Protein AF-A0A7C6XZN8-F1 (afdb_monomer_lite)

Foldseek 3Di:
DDWDFDADPNRTDTDDDDDPDDDDPDDDDDDDDDDDDDDDDDDDDDDDDDDDDDDDDDDDDDDDDDDDPPDDDDDDPDDFAWPFADDDPPDDDDPPDDGTWTDDPNDIDD

Sequence (110 aa):
MKHLKVTVNGVAYHVTVEETSAAAFAAAPVAAPAPVAAPVATPAPAPAATPAAEPAAAPAAAPAAAIPDNATVVNAPMPGTVLRIVAAAGETVKKGEVLLILEAMKMENE

Secondary structure (DSSP, 8-state):
-EEEEEEETTEEEEEEE--------PPPP-PPPPPPP--PPPPPPPPPPPPPPPPPPPPPPPPPPPPPTT------SS--EEEEE-SPTT----TT---EEEEETTEEE-

Radius of gyration: 30.3 Å; chains: 1; bounding box: 77×60×40 Å

Structure (mmCIF, N/CA/C/O backbone):
data_AF-A0A7C6XZN8-F1
#
_entry.id   AF-A0A7C6XZN8-F1
#
loop_
_atom_site.group_PDB
_atom_site.id
_atom_site.type_symbol
_atom_site.label_atom_id
_atom_site.label_alt_id
_atom_site.label_comp_id
_atom_site.label_asym_id
_atom_site.label_entity_id
_atom_site.label_seq_id
_atom_site.pdbx_PDB_ins_code
_atom_site.Cartn_x
_atom_site.Cartn_y
_atom_site.Cartn_z
_atom_site.occupancy
_atom_site.B_iso_or_equiv
_atom_site.auth_seq_id
_atom_site.auth_comp_id
_atom_site.auth_asym_id
_atom_site.auth_atom_id
_atom_site.pdbx_PDB_model_num
ATOM 1 N N . MET A 1 1 ? 39.029 5.790 7.191 1.00 64.50 1 MET A N 1
ATOM 2 C CA . MET A 1 1 ? 38.205 5.423 6.021 1.00 64.50 1 MET A CA 1
ATOM 3 C C . MET A 1 1 ? 38.579 6.337 4.866 1.00 64.50 1 MET A C 1
ATOM 5 O O . MET A 1 1 ? 38.542 7.550 5.041 1.00 64.50 1 MET A O 1
ATOM 9 N N . LYS A 1 2 ? 39.010 5.787 3.730 1.00 67.44 2 LYS A N 1
ATOM 10 C CA . LYS A 1 2 ? 39.296 6.557 2.507 1.00 67.44 2 LYS A CA 1
ATOM 11 C C . LYS A 1 2 ? 38.290 6.129 1.438 1.00 67.44 2 LYS A C 1
ATOM 13 O O . LYS A 1 2 ? 38.107 4.934 1.231 1.00 67.44 2 LYS A O 1
ATOM 18 N N . HIS A 1 3 ? 37.636 7.081 0.778 1.00 58.56 3 HIS A N 1
ATOM 19 C CA . HIS A 1 3 ? 36.746 6.796 -0.350 1.00 58.56 3 HIS A CA 1
ATOM 20 C C . HIS A 1 3 ? 37.550 6.883 -1.646 1.00 58.56 3 HIS A C 1
ATOM 22 O O . HIS A 1 3 ? 38.119 7.932 -1.946 1.00 58.56 3 HIS A O 1
ATOM 28 N N . LEU A 1 4 ? 37.613 5.791 -2.406 1.00 71.62 4 LEU A N 1
ATOM 29 C CA . LEU A 1 4 ? 38.330 5.736 -3.678 1.00 71.62 4 LEU A CA 1
ATOM 30 C C . LEU A 1 4 ? 37.384 5.343 -4.807 1.00 71.62 4 LEU A C 1
ATOM 32 O O . LEU A 1 4 ? 36.496 4.509 -4.636 1.00 71.62 4 LEU A O 1
ATOM 36 N N . LYS A 1 5 ? 37.606 5.937 -5.979 1.00 60.66 5 LYS A N 1
ATOM 37 C CA . LYS A 1 5 ? 36.928 5.559 -7.217 1.00 60.66 5 LYS A CA 1
ATOM 38 C C . LYS A 1 5 ? 37.798 4.540 -7.952 1.00 60.66 5 LYS A C 1
ATOM 40 O O . LYS A 1 5 ? 38.843 4.899 -8.486 1.00 60.66 5 LYS A O 1
ATOM 45 N N . VAL A 1 6 ? 37.389 3.276 -7.946 1.00 79.25 6 VAL A N 1
ATOM 46 C CA . VAL A 1 6 ? 38.123 2.150 -8.542 1.00 79.25 6 VAL A CA 1
ATOM 47 C C . VAL A 1 6 ? 37.371 1.656 -9.770 1.00 79.25 6 VAL A C 1
ATOM 49 O O . VAL A 1 6 ? 36.161 1.471 -9.718 1.00 79.25 6 VAL A O 1
ATOM 52 N N . THR A 1 7 ? 38.073 1.439 -10.881 1.00 48.72 7 THR A N 1
ATOM 53 C CA . THR A 1 7 ? 37.463 0.942 -12.123 1.00 48.72 7 THR A CA 1
ATOM 54 C C . THR A 1 7 ? 37.803 -0.531 -12.308 1.00 48.72 7 THR A C 1
ATOM 56 O O . THR A 1 7 ? 38.979 -0.875 -12.393 1.00 48.72 7 THR A O 1
ATOM 59 N N . VAL A 1 8 ? 36.788 -1.397 -12.382 1.00 65.25 8 VAL A N 1
ATOM 60 C CA . VAL A 1 8 ? 36.942 -2.840 -12.632 1.00 65.25 8 VAL A CA 1
ATOM 61 C C . VAL A 1 8 ? 36.177 -3.187 -13.905 1.00 65.25 8 VAL A C 1
ATOM 63 O O . VAL A 1 8 ? 34.994 -2.876 -14.018 1.00 65.25 8 VAL A O 1
ATOM 66 N N . ASN A 1 9 ? 36.857 -3.791 -14.884 1.00 43.56 9 ASN A N 1
ATOM 67 C CA . ASN A 1 9 ? 36.290 -4.134 -16.198 1.00 43.56 9 ASN A CA 1
ATOM 68 C C . ASN A 1 9 ? 35.594 -2.953 -16.909 1.00 43.56 9 ASN A C 1
ATOM 70 O O . ASN A 1 9 ? 34.565 -3.123 -17.555 1.00 43.56 9 ASN A O 1
ATOM 74 N N . GLY A 1 10 ? 36.140 -1.741 -16.766 1.00 59.97 10 GLY A N 1
ATOM 75 C CA . GLY A 1 10 ? 35.599 -0.526 -17.389 1.00 59.97 10 GLY A CA 1
ATOM 76 C C . GLY A 1 10 ? 34.434 0.131 -16.640 1.00 59.97 10 GLY A C 1
ATOM 77 O O . GLY A 1 10 ? 33.970 1.186 -17.063 1.00 59.97 10 GLY A O 1
ATOM 78 N N . VAL A 1 11 ? 33.994 -0.434 -15.510 1.00 58.84 11 VAL A N 1
ATOM 79 C CA . VAL A 1 11 ? 32.926 0.132 -14.674 1.00 58.84 11 VAL A CA 1
ATOM 80 C C . VAL A 1 11 ? 33.526 0.724 -13.401 1.00 58.84 11 VAL A C 1
ATOM 82 O O . VAL A 1 11 ? 34.284 0.061 -12.693 1.00 58.84 11 VAL A O 1
ATOM 85 N N . ALA A 1 12 ? 33.221 1.994 -13.129 1.00 67.12 12 ALA A N 1
ATOM 86 C CA . ALA A 1 12 ? 33.755 2.725 -11.984 1.00 67.12 12 ALA A CA 1
ATOM 87 C C . ALA A 1 12 ? 32.867 2.564 -10.741 1.00 67.12 12 ALA A C 1
ATOM 89 O O . ALA A 1 12 ? 31.679 2.874 -10.776 1.00 67.12 12 ALA A O 1
ATOM 90 N N . TYR A 1 13 ? 33.477 2.159 -9.631 1.00 66.31 13 TYR A N 1
ATOM 91 C CA . TYR A 1 13 ? 32.847 1.946 -8.332 1.00 66.31 13 TYR A CA 1
ATOM 92 C C . TYR A 1 13 ? 33.469 2.847 -7.268 1.00 66.31 13 TYR A C 1
ATOM 94 O O . TYR A 1 13 ? 34.673 3.101 -7.276 1.00 66.31 13 TYR A O 1
ATOM 102 N N . HIS A 1 14 ? 32.647 3.309 -6.328 1.00 51.78 14 HIS A N 1
ATOM 103 C CA . HIS A 1 14 ? 33.098 4.049 -5.154 1.00 51.78 14 HIS A CA 1
ATOM 104 C C . HIS A 1 14 ? 33.200 3.084 -3.975 1.00 51.78 14 HIS A C 1
ATOM 106 O O . HIS A 1 14 ? 32.186 2.608 -3.473 1.00 51.78 14 HIS A O 1
ATOM 112 N N . VAL A 1 15 ? 34.428 2.773 -3.561 1.00 79.44 15 VAL A N 1
ATOM 113 C CA . VAL A 1 15 ? 34.707 1.829 -2.474 1.00 79.44 15 VAL A CA 1
ATOM 114 C C . VAL A 1 15 ? 35.292 2.585 -1.289 1.00 79.44 15 VAL A C 1
ATOM 116 O O . VAL A 1 15 ? 36.170 3.439 -1.443 1.00 79.44 15 VAL A O 1
ATOM 119 N N . THR A 1 16 ? 34.797 2.266 -0.097 1.00 53.00 16 THR A N 1
ATOM 120 C CA . THR A 1 16 ? 35.339 2.757 1.169 1.00 53.00 16 THR A CA 1
ATOM 121 C C . THR A 1 16 ? 36.366 1.751 1.663 1.00 53.00 16 THR A C 1
ATOM 123 O O . THR A 1 16 ? 36.018 0.623 1.996 1.00 53.00 16 THR A O 1
ATOM 126 N N . VAL A 1 17 ? 37.636 2.146 1.683 1.00 71.75 17 VAL A N 1
ATOM 127 C CA . VAL A 1 17 ? 38.720 1.318 2.213 1.00 71.75 17 VAL A CA 1
ATOM 128 C C . VAL A 1 17 ? 38.945 1.685 3.676 1.00 71.75 17 VAL A C 1
ATOM 130 O O . VAL A 1 17 ? 39.217 2.845 4.022 1.00 71.75 17 VAL A O 1
ATOM 133 N N . GLU A 1 18 ? 38.822 0.683 4.538 1.00 62.03 18 GLU A N 1
ATOM 134 C CA . GLU A 1 18 ? 39.299 0.717 5.914 1.00 62.03 18 GLU A CA 1
ATOM 135 C C . GLU A 1 18 ? 40.689 0.079 5.978 1.00 62.03 18 GLU A C 1
ATOM 137 O O . GLU A 1 18 ? 40.893 -1.047 5.534 1.00 62.03 18 GLU A O 1
ATOM 142 N N . GLU A 1 19 ? 41.664 0.816 6.506 1.00 59.09 19 GLU A N 1
ATOM 143 C CA . GLU A 1 19 ? 42.978 0.269 6.841 1.00 59.09 19 GLU A CA 1
ATOM 144 C C . GLU A 1 19 ? 42.860 -0.438 8.194 1.00 59.09 19 GLU A C 1
ATOM 146 O O . GLU A 1 19 ? 42.838 0.210 9.243 1.00 59.09 19 GLU A O 1
ATOM 151 N N . THR A 1 20 ? 42.787 -1.769 8.187 1.00 40.28 20 THR A N 1
ATOM 152 C CA . THR A 1 20 ? 43.087 -2.555 9.385 1.00 40.28 20 THR A CA 1
ATOM 153 C C . THR A 1 20 ? 44.599 -2.536 9.581 1.00 40.28 20 THR A C 1
ATOM 155 O O . THR A 1 20 ? 45.346 -3.209 8.875 1.00 40.28 20 THR A O 1
ATOM 158 N N . SER A 1 21 ? 45.048 -1.718 10.533 1.00 41.78 21 SER A N 1
ATOM 159 C CA . SER A 1 21 ? 46.413 -1.756 11.052 1.00 41.78 21 SER A CA 1
ATOM 160 C C . SER A 1 21 ? 46.717 -3.162 11.568 1.00 41.78 21 SER A C 1
ATOM 162 O O . SER A 1 21 ? 46.000 -3.691 12.420 1.00 41.78 21 SER A O 1
ATOM 164 N N . ALA A 1 22 ? 47.773 -3.770 11.029 1.00 52.50 22 ALA A N 1
ATOM 165 C CA . ALA A 1 22 ? 48.304 -5.041 11.486 1.00 52.50 22 ALA A CA 1
ATOM 166 C C . ALA A 1 22 ? 48.891 -4.866 12.895 1.00 52.50 22 ALA A C 1
ATOM 168 O O . ALA A 1 22 ? 50.041 -4.462 13.063 1.00 52.50 22 ALA A O 1
ATOM 169 N N . ALA A 1 23 ? 48.089 -5.171 13.912 1.00 40.56 23 ALA A N 1
ATOM 170 C CA . ALA A 1 23 ? 48.534 -5.269 15.290 1.00 40.56 23 ALA A CA 1
ATOM 171 C C . ALA A 1 23 ? 48.516 -6.736 15.740 1.00 40.56 23 ALA A C 1
ATOM 173 O O . ALA A 1 23 ? 47.470 -7.375 15.792 1.00 40.56 23 ALA A O 1
ATOM 174 N N . ALA A 1 24 ? 49.713 -7.199 16.105 1.00 40.53 24 ALA A N 1
ATOM 175 C CA . ALA A 1 24 ? 50.011 -8.345 16.959 1.00 40.53 24 ALA A CA 1
ATOM 176 C C . ALA A 1 24 ? 49.770 -9.755 16.385 1.00 40.53 24 ALA A C 1
ATOM 178 O O . ALA A 1 24 ? 48.826 -10.459 16.734 1.00 40.53 24 ALA A O 1
ATOM 179 N N . PHE A 1 25 ? 50.772 -10.245 15.648 1.00 33.66 25 PHE A N 1
ATOM 180 C CA . PHE A 1 25 ? 51.160 -11.651 15.766 1.00 33.66 25 PHE A CA 1
ATOM 181 C C . PHE A 1 25 ? 51.685 -11.889 17.190 1.00 33.66 25 PHE A C 1
ATOM 183 O O . PHE A 1 25 ? 52.847 -11.619 17.489 1.00 33.66 25 PHE A O 1
ATOM 190 N N . ALA A 1 26 ? 50.815 -12.356 18.084 1.00 39.69 26 ALA A N 1
ATOM 191 C CA . ALA A 1 26 ? 51.214 -12.906 19.372 1.00 39.69 26 ALA A CA 1
ATOM 192 C C . ALA A 1 26 ? 51.524 -14.399 19.192 1.00 39.69 26 ALA A C 1
ATOM 194 O O . ALA A 1 26 ? 50.659 -15.191 18.819 1.00 39.69 26 ALA A O 1
ATOM 195 N N . ALA A 1 27 ? 52.784 -14.765 19.420 1.00 43.06 27 ALA A N 1
ATOM 196 C CA . ALA A 1 27 ? 53.262 -16.139 19.398 1.00 43.06 27 ALA A CA 1
ATOM 197 C C . ALA A 1 27 ? 52.609 -16.961 20.525 1.00 43.06 27 ALA A C 1
ATOM 199 O O . ALA A 1 27 ? 52.753 -16.631 21.702 1.00 43.06 27 ALA A O 1
ATOM 200 N N . ALA A 1 28 ? 51.914 -18.040 20.163 1.00 44.00 28 ALA A N 1
ATOM 201 C CA . ALA A 1 28 ? 51.430 -19.046 21.104 1.00 44.00 28 ALA A CA 1
ATOM 202 C C . ALA A 1 28 ? 52.513 -20.125 21.335 1.00 44.00 28 ALA A C 1
ATOM 204 O O . ALA A 1 28 ? 53.229 -20.473 20.391 1.00 44.00 28 ALA A O 1
ATOM 205 N N . PRO A 1 29 ? 52.664 -20.658 22.562 1.00 47.06 29 PRO A N 1
ATOM 206 C CA . PRO A 1 29 ? 53.712 -21.618 22.888 1.00 47.06 29 PRO A CA 1
ATOM 207 C C . PRO A 1 29 ? 53.455 -22.980 22.230 1.00 47.06 29 PRO A C 1
ATOM 209 O O . PRO A 1 29 ? 52.336 -23.492 22.217 1.00 47.06 29 PRO A O 1
ATOM 212 N N . VAL A 1 30 ? 54.527 -23.577 21.708 1.00 44.19 30 VAL A N 1
ATOM 213 C CA . VAL A 1 30 ? 54.569 -24.947 21.181 1.00 44.19 30 VAL A CA 1
ATOM 214 C C . VAL A 1 30 ? 54.254 -25.953 22.290 1.00 44.19 30 VAL A C 1
ATOM 216 O O . VAL A 1 30 ? 55.020 -26.107 23.240 1.00 44.19 30 VAL A O 1
ATOM 219 N N . ALA A 1 31 ? 53.122 -26.644 22.155 1.00 49.88 31 ALA A N 1
ATOM 220 C CA . ALA A 1 31 ? 52.756 -27.795 22.972 1.00 49.88 31 ALA A CA 1
ATOM 221 C C . ALA A 1 31 ? 53.439 -29.074 22.450 1.00 49.88 31 ALA A C 1
ATOM 223 O O . ALA A 1 31 ? 53.549 -29.292 21.244 1.00 49.88 31 ALA A O 1
ATOM 224 N N . ALA A 1 32 ? 53.904 -29.904 23.384 1.00 53.34 32 ALA A N 1
ATOM 225 C CA . ALA A 1 32 ? 54.567 -31.189 23.161 1.00 53.34 32 ALA A CA 1
ATOM 226 C C . ALA A 1 32 ? 53.679 -32.212 22.407 1.00 53.34 32 ALA A C 1
ATOM 228 O O . ALA A 1 32 ? 52.451 -32.129 22.490 1.00 53.34 32 ALA A O 1
ATOM 229 N N . PRO A 1 33 ? 54.265 -33.199 21.694 1.00 46.25 33 PRO A N 1
ATOM 230 C CA . PRO A 1 33 ? 53.503 -34.138 20.874 1.00 46.25 33 PRO A CA 1
ATOM 231 C C . PRO A 1 33 ? 52.697 -35.118 21.739 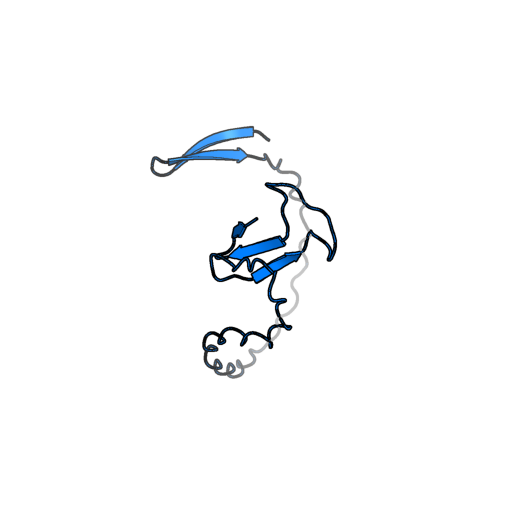1.00 46.25 33 PRO A C 1
ATOM 233 O O . PRO A 1 33 ? 53.254 -35.856 22.552 1.00 46.25 33 PRO A O 1
ATOM 236 N N . ALA A 1 34 ? 51.378 -35.134 21.543 1.00 50.78 34 ALA A N 1
ATOM 237 C CA . ALA A 1 34 ? 50.475 -36.134 22.107 1.00 50.78 34 ALA A CA 1
ATOM 238 C C . ALA A 1 34 ? 50.536 -37.450 21.295 1.00 50.78 34 ALA A C 1
ATOM 240 O O . ALA A 1 34 ? 50.755 -37.408 20.080 1.00 50.78 34 ALA A O 1
ATOM 241 N N . PRO A 1 35 ? 50.369 -38.618 21.944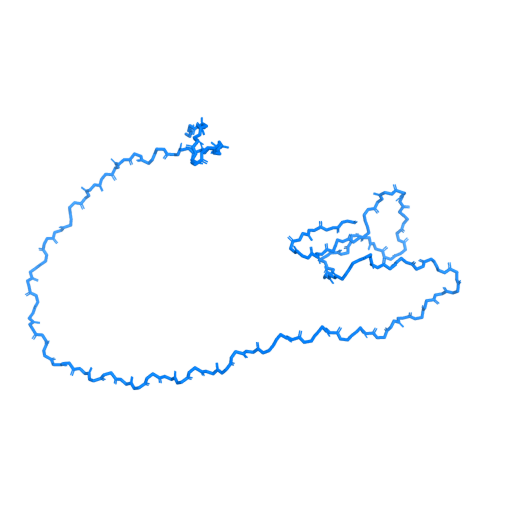 1.00 54.25 35 PRO A N 1
ATOM 242 C CA . PRO A 1 35 ? 50.599 -39.926 21.340 1.00 54.25 35 PRO A CA 1
ATOM 243 C C . PRO A 1 35 ? 49.526 -40.321 20.315 1.00 54.25 35 PRO A C 1
ATOM 245 O O . PRO A 1 35 ? 48.363 -39.932 20.395 1.00 54.25 35 PRO A O 1
ATOM 248 N N . VAL A 1 36 ? 49.969 -41.138 19.359 1.00 54.72 36 VAL A N 1
ATOM 249 C CA . VAL A 1 36 ? 49.227 -41.695 18.221 1.00 54.72 36 VAL A CA 1
ATOM 250 C C . VAL A 1 36 ? 47.981 -42.465 18.678 1.00 54.72 36 VAL A C 1
ATOM 252 O O . VAL A 1 36 ? 48.095 -43.462 19.389 1.00 54.72 36 VAL A O 1
ATOM 255 N N . ALA A 1 37 ? 46.804 -42.045 18.206 1.00 54.81 37 ALA A N 1
ATOM 256 C CA . ALA A 1 37 ? 45.562 -42.807 18.307 1.00 54.81 37 ALA A CA 1
ATOM 257 C C . ALA A 1 37 ? 45.250 -43.502 16.968 1.00 54.81 37 ALA A C 1
ATOM 259 O O . ALA A 1 37 ? 45.091 -42.858 15.933 1.00 54.81 37 ALA A O 1
ATOM 260 N N . ALA A 1 38 ? 45.187 -44.832 17.007 1.00 53.72 38 ALA A N 1
ATOM 261 C CA . ALA A 1 38 ? 44.608 -45.709 15.987 1.00 53.72 38 ALA A CA 1
ATOM 262 C C . ALA A 1 38 ? 43.069 -45.794 16.146 1.00 53.72 38 ALA A C 1
ATOM 264 O O . ALA A 1 38 ? 42.548 -45.318 17.152 1.00 53.72 38 ALA A O 1
ATOM 265 N N . PRO A 1 39 ? 42.342 -46.571 15.321 1.00 50.66 39 PRO A N 1
ATOM 266 C CA . PRO A 1 39 ? 42.269 -46.622 13.867 1.00 50.66 39 PRO A CA 1
ATOM 267 C C . PRO A 1 39 ? 40.939 -46.022 13.347 1.00 50.66 39 PRO A C 1
ATOM 269 O O . PRO A 1 39 ? 39.995 -45.762 14.088 1.00 50.66 39 PRO A O 1
ATOM 272 N N . VAL A 1 40 ? 40.890 -45.814 12.033 1.00 50.09 40 VAL A N 1
ATOM 273 C CA . VAL A 1 40 ? 39.803 -45.192 11.262 1.00 50.09 40 VAL A CA 1
ATOM 274 C C . VAL A 1 40 ? 38.470 -45.936 11.431 1.00 50.09 40 VAL A C 1
ATOM 276 O O . VAL A 1 40 ? 38.363 -47.112 11.089 1.00 50.09 40 VAL A O 1
ATOM 279 N N . ALA A 1 41 ? 37.441 -45.226 11.903 1.00 55.12 41 ALA A N 1
ATOM 280 C CA . ALA A 1 41 ? 36.056 -45.677 11.851 1.00 55.12 41 ALA A CA 1
ATOM 281 C C . ALA A 1 41 ? 35.462 -45.393 10.460 1.00 55.12 41 ALA A C 1
ATOM 283 O O . ALA A 1 41 ? 35.530 -44.277 9.945 1.00 55.12 41 ALA A O 1
ATOM 284 N N . THR A 1 42 ? 34.892 -46.431 9.860 1.00 51.66 42 THR A N 1
ATOM 285 C CA . THR A 1 42 ? 34.151 -46.442 8.593 1.00 51.66 42 THR A CA 1
ATOM 286 C C . THR A 1 42 ? 33.043 -45.376 8.551 1.00 51.66 42 THR A C 1
ATOM 288 O O . THR A 1 42 ? 32.262 -45.295 9.502 1.00 51.66 42 THR A O 1
ATOM 291 N N . PRO A 1 43 ? 32.910 -44.586 7.466 1.00 54.03 43 PRO A N 1
ATOM 292 C CA . PRO A 1 43 ? 31.822 -43.622 7.331 1.00 54.03 43 PRO A CA 1
ATOM 293 C C . PRO A 1 43 ? 30.468 -44.332 7.189 1.00 54.03 43 PRO A C 1
ATOM 295 O O . PRO A 1 43 ? 30.291 -45.216 6.350 1.00 54.03 43 PRO A O 1
ATOM 298 N N . ALA A 1 44 ? 29.516 -43.927 8.029 1.00 59.44 44 ALA A N 1
ATOM 299 C CA . ALA A 1 44 ? 28.114 -44.317 7.943 1.00 59.44 44 ALA A CA 1
ATOM 300 C C . ALA A 1 44 ? 27.477 -43.785 6.639 1.00 59.44 44 ALA A C 1
ATOM 302 O O . ALA A 1 44 ? 27.856 -42.704 6.176 1.00 59.44 44 ALA A O 1
ATOM 303 N N . PRO A 1 45 ? 26.518 -44.511 6.036 1.00 55.50 45 PRO A N 1
ATOM 304 C CA . PRO A 1 45 ? 25.881 -44.092 4.793 1.00 55.50 45 PRO A CA 1
ATOM 305 C C . PRO A 1 45 ? 25.114 -42.777 4.986 1.00 55.50 45 PRO A C 1
ATOM 307 O O . PRO A 1 45 ? 24.346 -42.619 5.935 1.00 55.50 45 PRO A O 1
ATOM 310 N N . ALA A 1 46 ? 25.345 -41.833 4.072 1.00 62.62 46 ALA A N 1
ATOM 311 C CA . ALA A 1 46 ? 24.677 -40.539 4.040 1.00 62.62 46 ALA A CA 1
ATOM 312 C C . ALA A 1 46 ? 23.155 -40.707 3.839 1.00 62.62 46 ALA A C 1
ATOM 314 O O . ALA A 1 46 ? 22.745 -41.510 2.995 1.00 62.62 46 ALA A O 1
ATOM 315 N N . PRO A 1 47 ? 22.307 -39.951 4.563 1.00 58.66 47 PRO A N 1
ATOM 316 C CA . PRO A 1 47 ? 20.873 -39.918 4.306 1.00 58.66 47 PRO A CA 1
ATOM 317 C C . PRO A 1 47 ? 20.597 -39.441 2.878 1.00 58.66 47 PRO A C 1
ATOM 319 O O . PRO A 1 47 ? 21.104 -38.404 2.447 1.00 58.66 47 PRO A O 1
ATOM 322 N N . ALA A 1 48 ? 19.794 -40.213 2.148 1.00 57.19 48 ALA A N 1
ATOM 323 C CA . ALA A 1 48 ? 19.308 -39.854 0.825 1.00 57.19 48 ALA A CA 1
ATOM 324 C C . ALA A 1 48 ? 18.564 -38.509 0.876 1.00 57.19 48 ALA A C 1
ATOM 326 O O . ALA A 1 48 ? 17.721 -38.286 1.744 1.00 57.19 48 ALA A O 1
ATOM 327 N N . ALA A 1 49 ? 18.894 -37.619 -0.061 1.00 56.31 49 ALA A N 1
ATOM 328 C CA . ALA A 1 49 ? 18.268 -36.316 -0.208 1.00 56.31 49 ALA A CA 1
ATOM 329 C C . ALA A 1 49 ? 16.771 -36.467 -0.517 1.00 56.31 49 ALA A C 1
ATOM 331 O O . ALA A 1 49 ? 16.381 -37.032 -1.539 1.00 56.31 49 ALA A O 1
ATOM 332 N N . THR A 1 50 ? 15.938 -35.950 0.381 1.00 50.59 50 THR A N 1
ATOM 333 C CA . THR A 1 50 ? 14.498 -35.791 0.186 1.00 50.59 50 THR A CA 1
ATOM 334 C C . THR A 1 50 ? 14.248 -34.824 -0.985 1.00 50.59 50 THR A C 1
ATOM 336 O O . THR A 1 50 ? 14.923 -33.793 -1.055 1.00 50.59 50 THR A O 1
ATOM 339 N N . PRO A 1 51 ? 13.318 -35.120 -1.915 1.00 59.06 51 PRO A N 1
ATOM 340 C CA . PRO A 1 51 ? 13.032 -34.265 -3.067 1.00 59.06 51 PRO A CA 1
ATOM 341 C C . PRO A 1 51 ? 12.674 -32.824 -2.682 1.00 59.06 51 PRO A C 1
ATOM 343 O O . PRO A 1 51 ? 11.968 -32.584 -1.703 1.00 59.06 51 PRO A O 1
ATOM 346 N N . ALA A 1 52 ? 13.172 -31.876 -3.480 1.00 58.09 52 ALA A N 1
ATOM 347 C CA . ALA A 1 52 ? 12.900 -30.450 -3.361 1.00 58.09 52 ALA A CA 1
ATOM 348 C C . ALA A 1 52 ? 11.389 -30.170 -3.372 1.00 58.09 52 ALA A C 1
ATOM 350 O O . ALA A 1 52 ? 10.667 -30.645 -4.248 1.00 58.09 52 ALA A O 1
ATOM 351 N N . ALA A 1 53 ? 10.932 -29.392 -2.389 1.00 57.12 53 ALA A N 1
ATOM 352 C CA . ALA A 1 53 ? 9.559 -28.927 -2.300 1.00 57.12 53 ALA A CA 1
ATOM 353 C C . ALA A 1 53 ? 9.197 -28.069 -3.523 1.00 57.12 53 ALA A C 1
ATOM 355 O O . ALA A 1 53 ? 9.893 -27.111 -3.863 1.00 57.12 53 ALA A O 1
ATOM 356 N N . GLU A 1 54 ? 8.094 -28.438 -4.163 1.00 63.47 54 GLU A N 1
ATOM 357 C CA . GLU A 1 54 ? 7.398 -27.661 -5.183 1.00 63.47 54 GLU A CA 1
ATOM 358 C C . GLU A 1 54 ? 6.967 -26.293 -4.604 1.00 63.47 54 GLU A C 1
ATOM 360 O O . GLU A 1 54 ? 6.599 -26.230 -3.425 1.00 63.47 54 GLU A O 1
ATOM 365 N N . PRO A 1 55 ? 7.031 -25.180 -5.366 1.00 60.69 55 PRO A N 1
ATOM 366 C CA . PRO A 1 55 ? 6.613 -23.871 -4.873 1.00 60.69 55 PRO A CA 1
ATOM 367 C C . PRO A 1 55 ? 5.175 -23.901 -4.347 1.00 60.69 55 PRO A C 1
ATOM 369 O O . PRO A 1 55 ? 4.241 -24.259 -5.063 1.00 60.69 55 PRO A O 1
ATOM 372 N N . ALA A 1 56 ? 5.011 -23.516 -3.081 1.00 59.03 56 ALA A N 1
ATOM 373 C CA . ALA A 1 56 ? 3.720 -23.436 -2.416 1.00 59.03 56 ALA A CA 1
ATOM 374 C C . ALA A 1 56 ? 2.761 -22.512 -3.184 1.00 59.03 56 ALA A C 1
ATOM 376 O O . ALA A 1 56 ? 3.097 -21.369 -3.504 1.00 59.03 56 ALA A O 1
ATOM 377 N N . ALA A 1 57 ? 1.556 -23.014 -3.460 1.00 60.84 57 ALA A N 1
ATOM 378 C CA . ALA A 1 57 ? 0.456 -22.229 -3.999 1.00 60.84 57 ALA A CA 1
ATOM 379 C C . ALA A 1 57 ? 0.142 -21.032 -3.082 1.00 60.84 57 ALA A C 1
ATOM 381 O O . ALA A 1 57 ? 0.139 -21.160 -1.856 1.00 60.84 57 ALA A O 1
ATOM 382 N N . ALA A 1 58 ? -0.126 -19.873 -3.690 1.00 68.00 58 ALA A N 1
ATOM 383 C CA . ALA A 1 58 ? -0.522 -18.659 -2.983 1.00 68.00 58 ALA A CA 1
ATOM 384 C C . ALA A 1 58 ? -1.754 -18.920 -2.086 1.00 68.00 58 ALA A C 1
ATOM 386 O O . ALA A 1 58 ? -2.685 -19.596 -2.536 1.00 68.00 58 ALA A O 1
ATOM 387 N N . PRO A 1 59 ? -1.798 -18.396 -0.844 1.00 66.75 59 PRO A N 1
ATOM 388 C CA . PRO A 1 59 ? -2.957 -18.555 0.027 1.00 66.75 59 PRO A CA 1
ATOM 389 C C . PRO A 1 59 ? -4.230 -18.036 -0.649 1.00 66.75 59 PRO A C 1
ATOM 391 O O . PRO A 1 59 ? -4.267 -16.909 -1.144 1.00 66.75 59 PRO A O 1
ATOM 394 N N . ALA A 1 60 ? -5.278 -18.861 -0.665 1.00 63.38 60 ALA A N 1
ATOM 395 C CA . ALA A 1 60 ? -6.598 -18.453 -1.124 1.00 63.38 60 ALA A CA 1
ATOM 396 C C . ALA A 1 60 ? -7.110 -17.285 -0.263 1.00 63.38 60 ALA A C 1
ATOM 398 O O . ALA A 1 60 ? -7.068 -17.351 0.968 1.00 63.38 60 ALA A O 1
ATOM 399 N N . ALA A 1 61 ? -7.578 -16.218 -0.915 1.00 65.31 61 ALA A N 1
ATOM 400 C CA . ALA A 1 61 ? -8.106 -15.036 -0.245 1.00 65.31 61 ALA A CA 1
ATOM 401 C C . ALA A 1 61 ? -9.263 -15.412 0.697 1.00 65.31 61 ALA A C 1
ATOM 403 O O . ALA A 1 61 ? -10.206 -16.099 0.300 1.00 65.31 61 ALA A O 1
ATOM 404 N N . ALA A 1 62 ? -9.178 -14.962 1.952 1.00 66.50 62 ALA A N 1
ATOM 405 C CA . ALA A 1 62 ? -10.251 -15.091 2.933 1.00 66.50 62 ALA A CA 1
ATOM 406 C C . ALA A 1 62 ? -11.536 -14.382 2.443 1.00 66.50 62 ALA A C 1
ATOM 408 O O . ALA A 1 62 ? -11.441 -13.456 1.631 1.00 66.50 62 ALA A O 1
ATOM 409 N N . PRO A 1 63 ? -12.735 -14.774 2.928 1.00 58.38 63 PRO A N 1
ATOM 410 C CA . PRO A 1 63 ? -13.985 -14.164 2.488 1.00 58.38 63 PRO A CA 1
ATOM 411 C C . PRO A 1 63 ? -13.965 -12.660 2.773 1.00 58.38 63 PRO A C 1
ATOM 413 O O . PRO A 1 63 ? -13.768 -12.244 3.916 1.00 58.38 63 PRO A O 1
ATOM 416 N N . ALA A 1 64 ? -14.161 -11.849 1.732 1.00 68.38 64 ALA A N 1
ATOM 417 C CA . ALA A 1 64 ? -14.249 -10.405 1.875 1.00 68.38 64 ALA A CA 1
ATOM 418 C C . ALA A 1 64 ? -15.463 -10.045 2.746 1.00 68.38 64 ALA A C 1
ATOM 420 O O . ALA A 1 64 ? -16.575 -10.521 2.506 1.00 68.38 64 ALA A O 1
ATOM 421 N N . ALA A 1 65 ? -15.245 -9.208 3.762 1.00 68.81 65 ALA A N 1
ATOM 422 C CA . ALA A 1 65 ? -16.331 -8.594 4.516 1.00 68.81 65 ALA A CA 1
ATOM 423 C C . 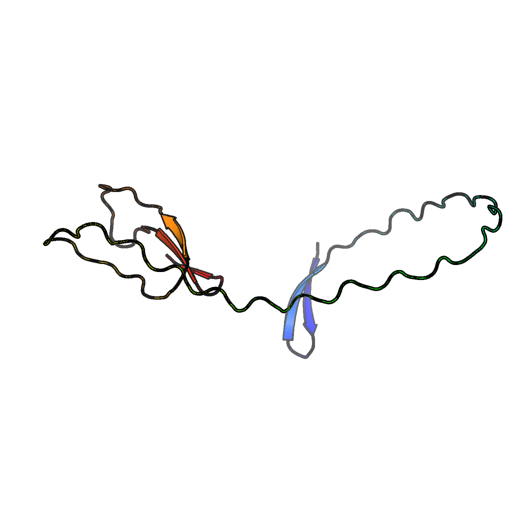ALA A 1 65 ? -17.256 -7.814 3.566 1.00 68.81 65 ALA A C 1
ATOM 425 O O . ALA A 1 65 ? -16.810 -7.322 2.528 1.00 68.81 65 ALA A O 1
ATOM 426 N N . ALA A 1 66 ? -18.540 -7.707 3.921 1.00 78.19 66 ALA A N 1
ATOM 427 C CA . ALA A 1 66 ? -19.523 -6.991 3.116 1.00 78.19 66 ALA A CA 1
ATOM 428 C C . ALA A 1 66 ? -19.048 -5.555 2.837 1.00 78.19 66 ALA A C 1
ATOM 430 O O . ALA A 1 66 ? -18.847 -4.764 3.759 1.00 78.19 66 ALA A O 1
ATOM 431 N N . ILE A 1 67 ? -18.844 -5.246 1.557 1.00 79.94 67 ILE A N 1
ATOM 432 C CA . ILE A 1 67 ? -18.456 -3.917 1.091 1.00 79.94 67 ILE A CA 1
ATOM 433 C C . ILE A 1 67 ? -19.739 -3.075 1.044 1.00 79.94 67 ILE A C 1
ATOM 435 O O . ILE A 1 67 ? -20.691 -3.498 0.387 1.00 79.94 67 ILE A O 1
ATOM 439 N N . PRO A 1 68 ? -19.810 -1.926 1.740 1.00 83.56 68 PRO A N 1
ATOM 440 C CA . PRO A 1 68 ? -20.997 -1.082 1.694 1.00 83.56 68 PRO A CA 1
ATOM 441 C C . PRO A 1 68 ? -21.221 -0.523 0.283 1.00 83.56 68 PRO A C 1
ATOM 443 O O . PRO A 1 68 ? -20.261 -0.229 -0.428 1.00 83.56 68 PRO A O 1
ATOM 446 N N . ASP A 1 69 ? -22.483 -0.318 -0.106 1.00 85.81 69 ASP A N 1
ATOM 447 C CA . ASP A 1 69 ? -22.859 0.121 -1.464 1.00 85.81 69 ASP A CA 1
ATOM 448 C C . ASP A 1 69 ? -22.248 1.475 -1.875 1.00 85.81 69 ASP A C 1
ATOM 450 O O . ASP A 1 69 ? -22.126 1.780 -3.059 1.00 85.81 69 ASP A O 1
ATOM 454 N N . ASN A 1 70 ? -21.851 2.298 -0.901 1.00 87.69 70 ASN A N 1
ATOM 455 C CA . ASN A 1 70 ? -21.229 3.606 -1.106 1.00 87.69 70 ASN A CA 1
ATOM 456 C C . ASN A 1 70 ? -19.699 3.606 -0.920 1.00 87.69 70 ASN A C 1
ATOM 458 O O . ASN A 1 70 ? -19.107 4.679 -0.786 1.00 87.69 70 ASN A O 1
ATOM 462 N N . ALA A 1 71 ? -19.051 2.440 -0.873 1.00 87.81 71 ALA A N 1
ATOM 463 C CA . ALA A 1 71 ? -17.603 2.348 -0.743 1.00 87.81 71 ALA A CA 1
ATOM 464 C C . ALA A 1 71 ? -16.889 2.444 -2.096 1.00 87.81 71 ALA A C 1
ATOM 466 O O . ALA A 1 71 ? -17.246 1.778 -3.068 1.00 87.81 71 ALA A O 1
ATOM 467 N N . THR A 1 72 ? -15.797 3.206 -2.127 1.00 90.00 72 THR A N 1
ATOM 468 C CA . THR A 1 72 ? -14.820 3.134 -3.216 1.00 90.00 72 THR A CA 1
ATOM 469 C C . THR A 1 72 ? -13.808 2.044 -2.895 1.00 90.00 72 THR A C 1
ATOM 471 O O . THR A 1 72 ? -13.035 2.169 -1.946 1.00 90.00 72 THR A O 1
ATOM 474 N N . VAL A 1 73 ? -13.797 0.978 -3.692 1.00 89.62 73 VAL A N 1
ATOM 475 C CA . VAL A 1 73 ? -12.836 -0.118 -3.535 1.00 89.62 73 VAL A CA 1
ATOM 476 C C . VAL A 1 73 ? -11.513 0.258 -4.197 1.00 89.62 73 VAL A C 1
ATOM 478 O O . VAL A 1 73 ? -11.471 0.557 -5.390 1.00 89.62 73 VAL A O 1
ATOM 481 N N . VAL A 1 74 ? -10.426 0.210 -3.427 1.00 90.38 74 VAL A N 1
ATOM 482 C CA . VAL A 1 74 ? -9.056 0.364 -3.930 1.00 90.38 74 VAL A CA 1
ATOM 483 C C . VAL A 1 74 ? -8.405 -1.012 -3.950 1.00 90.38 74 VAL A C 1
ATOM 485 O O . VAL A 1 74 ? -8.114 -1.587 -2.905 1.00 90.38 74 VAL A O 1
ATOM 488 N N . ASN A 1 75 ? -8.210 -1.553 -5.151 1.00 90.88 75 ASN A N 1
ATOM 489 C CA . ASN A 1 75 ? -7.538 -2.835 -5.336 1.00 90.88 75 ASN A CA 1
ATOM 490 C C . ASN A 1 75 ? -6.020 -2.644 -5.385 1.00 90.88 75 ASN A C 1
ATOM 492 O O . ASN A 1 75 ? -5.533 -1.627 -5.883 1.00 90.88 75 ASN A O 1
ATOM 496 N N . ALA A 1 76 ? -5.276 -3.650 -4.927 1.00 92.25 76 ALA A N 1
ATOM 497 C CA . ALA A 1 76 ? -3.829 -3.663 -5.093 1.00 92.25 76 ALA A CA 1
ATOM 498 C C . ALA A 1 76 ? -3.474 -3.703 -6.597 1.00 92.25 76 ALA A C 1
ATOM 500 O O . ALA A 1 76 ? -4.008 -4.551 -7.319 1.00 92.25 76 ALA A O 1
ATOM 501 N N . PRO A 1 77 ? -2.583 -2.822 -7.089 1.00 90.88 77 PRO A N 1
ATOM 502 C CA . PRO A 1 77 ? -2.217 -2.770 -8.507 1.00 90.88 77 PRO A CA 1
ATOM 503 C C . PRO A 1 77 ? -1.330 -3.946 -8.939 1.00 90.88 77 PRO A C 1
ATOM 505 O O . PRO A 1 77 ? -1.213 -4.225 -10.131 1.00 90.88 77 PRO A O 1
ATOM 508 N N . MET A 1 78 ? -0.696 -4.627 -7.982 1.00 92.69 78 MET A N 1
ATOM 509 C CA . MET A 1 78 ? 0.201 -5.753 -8.219 1.00 92.69 78 MET A CA 1
ATOM 510 C C . MET A 1 78 ? 0.116 -6.780 -7.084 1.00 92.69 78 MET A C 1
ATOM 512 O O . MET A 1 78 ? -0.207 -6.412 -5.951 1.00 92.69 78 MET A O 1
ATOM 516 N N . PRO A 1 79 ? 0.385 -8.067 -7.370 1.00 92.44 79 PRO A N 1
ATOM 517 C CA . PRO A 1 79 ? 0.428 -9.096 -6.342 1.00 92.44 79 PRO A CA 1
ATOM 518 C C . PRO A 1 79 ? 1.622 -8.866 -5.414 1.00 92.44 79 PRO A C 1
ATOM 520 O O . PRO A 1 79 ? 2.725 -8.564 -5.867 1.00 92.44 79 PRO A O 1
ATOM 523 N N . GLY A 1 80 ? 1.406 -9.055 -4.119 1.00 93.50 80 GLY A N 1
ATOM 524 C CA . GLY A 1 80 ? 2.430 -8.868 -3.102 1.00 9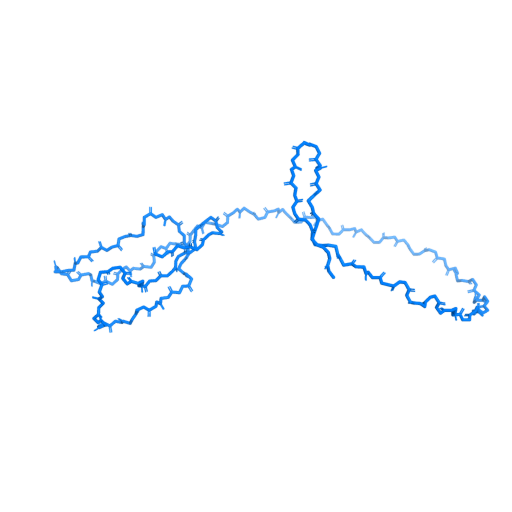3.50 80 GLY A CA 1
ATOM 525 C C . GLY A 1 80 ? 1.914 -9.190 -1.706 1.00 93.50 80 GLY A C 1
ATOM 526 O O . GLY A 1 80 ? 0.815 -9.725 -1.548 1.00 93.50 80 GLY A O 1
ATOM 527 N N . THR A 1 81 ? 2.712 -8.841 -0.703 1.00 94.12 81 THR A N 1
ATOM 528 C CA . THR A 1 81 ? 2.418 -9.064 0.716 1.00 94.12 81 THR A CA 1
ATOM 529 C C . THR A 1 81 ? 2.253 -7.725 1.418 1.00 94.12 81 THR A C 1
ATOM 531 O O . THR A 1 81 ? 3.108 -6.856 1.295 1.00 94.12 81 THR A O 1
ATOM 534 N N . VAL A 1 82 ? 1.184 -7.542 2.191 1.00 94.69 82 VAL A N 1
ATOM 535 C CA . VAL A 1 82 ? 1.041 -6.342 3.031 1.00 94.69 82 VAL A CA 1
ATOM 536 C C . VAL A 1 82 ? 2.048 -6.423 4.180 1.00 94.69 82 VAL A C 1
ATOM 538 O O . VAL A 1 82 ? 1.953 -7.318 5.017 1.00 94.69 82 VAL A O 1
ATOM 541 N N . LEU A 1 83 ? 3.003 -5.493 4.226 1.00 94.62 83 LEU A N 1
ATOM 542 C CA . LEU A 1 83 ? 4.000 -5.403 5.297 1.00 94.62 83 LEU A CA 1
ATOM 543 C C . LEU A 1 83 ? 3.455 -4.664 6.514 1.00 94.62 83 LEU A C 1
ATOM 545 O O . LEU A 1 83 ? 3.725 -5.037 7.655 1.00 94.62 83 LEU A O 1
ATOM 549 N N . ARG A 1 84 ? 2.710 -3.581 6.275 1.00 93.75 84 ARG A N 1
ATOM 550 C CA . ARG A 1 84 ? 2.213 -2.703 7.334 1.00 93.75 84 ARG A CA 1
ATOM 551 C C . ARG A 1 84 ? 0.938 -1.999 6.904 1.00 93.75 84 ARG A C 1
ATOM 553 O O . ARG A 1 84 ? 0.834 -1.547 5.772 1.00 93.75 84 ARG A O 1
ATOM 560 N N . ILE A 1 85 ? 0.010 -1.845 7.839 1.00 94.50 85 ILE A N 1
ATOM 561 C CA . ILE A 1 85 ? -1.132 -0.937 7.716 1.00 94.50 85 ILE A CA 1
ATOM 562 C C . ILE A 1 85 ? -0.803 0.284 8.573 1.00 94.50 85 ILE A C 1
ATOM 564 O O . ILE A 1 85 ? -0.433 0.132 9.737 1.00 94.50 85 ILE A O 1
ATOM 568 N N . VAL A 1 86 ? -0.849 1.468 7.972 1.00 94.50 86 VAL A N 1
ATOM 569 C CA . VAL A 1 86 ? -0.464 2.731 8.618 1.00 94.50 86 VAL A CA 1
ATOM 570 C C . VAL A 1 86 ? -1.701 3.485 9.102 1.00 94.50 86 VAL A C 1
ATOM 572 O O . VAL A 1 86 ? -1.668 4.046 10.191 1.00 94.50 86 VAL A O 1
ATOM 575 N N . ALA A 1 87 ? -2.792 3.439 8.333 1.00 93.88 87 ALA A N 1
ATOM 576 C CA . ALA A 1 87 ? -4.051 4.097 8.668 1.00 93.88 87 ALA A CA 1
ATOM 577 C C . ALA A 1 87 ? -4.977 3.209 9.519 1.00 93.88 87 ALA A C 1
ATOM 579 O O . ALA A 1 87 ? -5.061 1.992 9.327 1.00 93.88 87 ALA A O 1
ATOM 580 N N . ALA A 1 88 ? -5.727 3.826 10.428 1.00 92.88 88 ALA A N 1
ATOM 581 C CA . ALA A 1 88 ? -6.746 3.167 11.235 1.00 92.88 88 ALA A CA 1
ATOM 582 C C . ALA A 1 88 ? -8.153 3.306 10.625 1.00 92.88 88 ALA A C 1
ATOM 584 O O . ALA A 1 88 ? -8.467 4.239 9.885 1.00 92.88 88 ALA A O 1
ATOM 585 N N . ALA A 1 89 ? -9.053 2.383 10.970 1.00 90.62 89 ALA A N 1
ATOM 586 C CA . ALA A 1 89 ? -10.449 2.481 10.552 1.00 90.62 89 ALA A CA 1
ATOM 587 C C . ALA A 1 89 ? -11.120 3.734 11.148 1.00 90.62 89 ALA A C 1
ATOM 589 O O . ALA A 1 89 ? -11.044 3.974 12.352 1.00 90.62 89 ALA A O 1
ATOM 590 N N . GLY A 1 90 ? -11.805 4.510 10.301 1.00 91.75 90 GLY A N 1
ATOM 591 C CA . GLY A 1 90 ? -12.453 5.770 10.689 1.00 91.75 90 GLY A CA 1
ATOM 592 C C . GLY A 1 90 ? -11.525 6.990 10.703 1.00 91.75 90 GLY A C 1
ATOM 593 O O . GLY A 1 90 ? -11.982 8.094 10.997 1.00 91.75 90 GLY A O 1
ATOM 594 N N . GLU A 1 91 ? -10.245 6.819 10.369 1.00 94.44 91 GLU A N 1
ATOM 595 C CA . GLU A 1 91 ? -9.294 7.920 10.251 1.00 94.44 91 GLU A CA 1
ATOM 596 C C . GLU A 1 91 ? -9.611 8.819 9.044 1.00 94.44 91 GLU A C 1
ATOM 598 O O . GLU A 1 91 ? -9.970 8.352 7.962 1.00 94.44 91 GLU A O 1
ATOM 603 N N . THR A 1 92 ? -9.494 10.137 9.234 1.00 94.06 92 THR A N 1
ATOM 604 C CA . THR A 1 92 ? -9.638 11.111 8.145 1.00 94.06 92 THR A CA 1
ATOM 605 C C . THR A 1 92 ? -8.284 11.331 7.489 1.00 94.06 92 THR A C 1
ATOM 607 O O . THR A 1 92 ? -7.401 11.920 8.104 1.00 94.06 92 THR A O 1
ATOM 610 N N . VAL A 1 93 ? -8.155 10.915 6.231 1.00 94.50 93 VAL A N 1
ATOM 611 C CA . VAL A 1 93 ? -6.902 10.987 5.465 1.00 94.50 93 VAL A CA 1
ATOM 612 C C . VAL A 1 93 ? -6.940 12.073 4.389 1.00 94.50 93 VAL A C 1
ATOM 614 O O . VAL A 1 93 ? -8.007 12.462 3.902 1.00 94.50 93 VAL A O 1
ATOM 617 N N . LYS A 1 94 ? -5.770 12.578 3.994 1.00 96.06 94 LYS A N 1
ATOM 618 C CA . LYS A 1 94 ? -5.601 13.573 2.925 1.00 96.06 94 LYS A CA 1
ATOM 619 C C . LYS A 1 94 ? -5.084 12.935 1.639 1.00 96.06 94 LYS A C 1
ATOM 621 O O . LYS A 1 94 ? -4.544 11.834 1.614 1.00 96.06 94 LYS A O 1
ATOM 626 N N . LYS A 1 95 ? -5.219 13.664 0.528 1.00 94.88 95 LYS A N 1
ATOM 627 C CA . LYS A 1 95 ? -4.642 13.239 -0.753 1.00 94.88 95 LYS A CA 1
ATOM 628 C C . LYS A 1 95 ? -3.124 13.074 -0.617 1.00 94.88 95 LYS A C 1
ATOM 630 O O . LYS A 1 95 ? -2.441 14.031 -0.260 1.00 94.88 95 LYS A O 1
ATOM 635 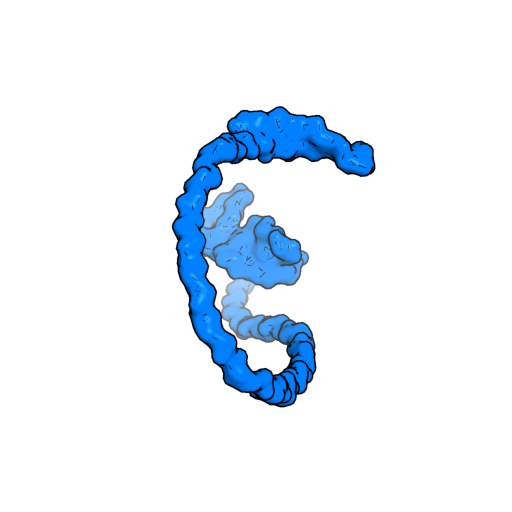N N . GLY A 1 96 ? -2.629 11.897 -0.998 1.00 94.31 96 GLY A N 1
ATOM 636 C CA . GLY A 1 96 ? -1.207 11.546 -0.948 1.00 94.31 96 GLY A CA 1
ATOM 637 C C . GLY A 1 96 ? -0.758 10.941 0.381 1.00 94.31 96 GLY A C 1
ATOM 638 O O . GLY A 1 96 ? 0.433 10.729 0.561 1.00 94.31 96 GLY A O 1
ATOM 639 N N . GLU A 1 97 ? -1.680 10.685 1.307 1.00 95.56 97 GLU A N 1
ATOM 640 C CA . GLU A 1 97 ? -1.378 10.008 2.564 1.00 95.56 97 GLU A CA 1
ATOM 641 C C . GLU A 1 97 ? -1.294 8.489 2.377 1.00 95.56 97 GLU A C 1
ATOM 643 O O . GLU A 1 97 ? -2.102 7.893 1.660 1.00 95.56 97 GLU A O 1
ATOM 648 N N . VAL A 1 98 ? -0.296 7.878 3.017 1.00 95.12 98 VAL A N 1
ATOM 649 C CA . VAL A 1 98 ? 0.001 6.446 2.905 1.00 95.12 98 VAL A CA 1
ATOM 650 C C . VAL A 1 98 ? -0.926 5.661 3.824 1.00 95.12 98 VAL A C 1
ATOM 652 O O . VAL A 1 98 ? -0.947 5.883 5.033 1.00 95.12 98 VAL A O 1
ATOM 655 N N . LEU A 1 99 ? -1.671 4.712 3.259 1.00 95.25 99 LEU A N 1
ATOM 656 C CA . LEU A 1 99 ? -2.623 3.893 4.017 1.00 95.25 99 LEU A CA 1
ATOM 657 C C . LEU A 1 99 ? -2.014 2.564 4.471 1.00 95.25 99 LEU A C 1
ATOM 659 O O . LEU A 1 99 ? -2.289 2.087 5.574 1.00 95.25 99 LEU A O 1
ATOM 663 N N . LEU A 1 100 ? -1.183 1.962 3.625 1.00 95.00 100 LEU A N 1
ATOM 664 C CA . LEU A 1 100 ? -0.508 0.692 3.863 1.00 95.00 100 LEU A CA 1
ATOM 665 C C . LEU A 1 100 ? 0.797 0.641 3.073 1.00 95.00 100 LEU A C 1
ATOM 667 O O . LEU A 1 100 ? 1.015 1.456 2.187 1.00 95.00 100 LEU A O 1
ATOM 671 N N . ILE A 1 101 ? 1.643 -0.333 3.390 1.00 94.81 101 ILE A N 1
ATOM 672 C CA . ILE A 1 101 ? 2.864 -0.635 2.648 1.00 94.81 101 ILE A CA 1
ATOM 673 C C . ILE A 1 101 ? 2.807 -2.089 2.204 1.00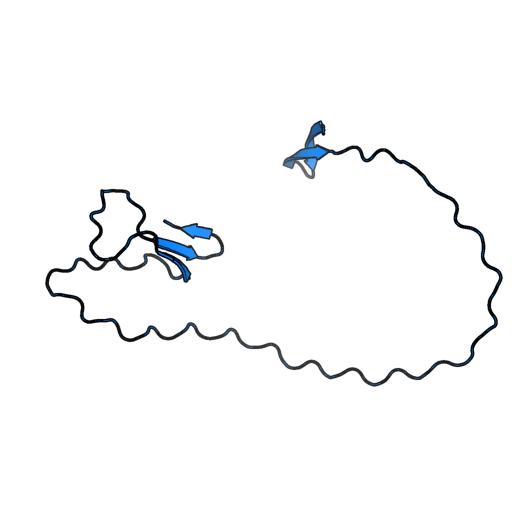 94.81 101 ILE A C 1
ATOM 675 O O . ILE A 1 101 ? 2.525 -2.983 3.012 1.00 94.81 101 ILE A O 1
ATOM 679 N N . LEU A 1 102 ? 3.087 -2.320 0.927 1.00 95.62 102 LEU A N 1
ATOM 680 C CA . LEU A 1 102 ? 3.098 -3.629 0.288 1.00 95.62 102 LEU A CA 1
ATOM 681 C C . LEU A 1 102 ? 4.516 -3.976 -0.179 1.00 95.62 102 LEU A C 1
ATOM 683 O O . LEU A 1 102 ? 5.197 -3.146 -0.765 1.00 95.62 102 LEU A O 1
ATOM 687 N N . GLU A 1 103 ? 4.955 -5.208 0.055 1.00 93.12 103 GLU A N 1
ATOM 688 C CA . GLU A 1 103 ? 6.139 -5.774 -0.582 1.00 93.12 103 GLU A CA 1
ATOM 689 C C . GLU A 1 103 ? 5.734 -6.490 -1.862 1.00 93.12 103 GLU A C 1
ATOM 691 O O . GLU A 1 103 ? 4.896 -7.398 -1.846 1.00 93.12 103 GLU A O 1
ATOM 696 N N . ALA A 1 104 ? 6.392 -6.160 -2.961 1.00 93.75 104 ALA A N 1
ATOM 697 C CA . ALA A 1 104 ? 6.325 -6.965 -4.162 1.00 93.75 104 ALA A CA 1
ATOM 698 C C . ALA A 1 104 ? 7.679 -6.990 -4.861 1.00 93.75 104 ALA A C 1
ATOM 700 O O . ALA A 1 104 ? 8.379 -5.989 -4.984 1.00 93.75 104 ALA A O 1
ATOM 701 N N . MET A 1 105 ? 8.073 -8.190 -5.292 1.00 93.25 105 MET A N 1
ATOM 702 C CA . MET A 1 105 ? 9.371 -8.440 -5.925 1.00 93.25 105 MET A CA 1
ATOM 703 C C . MET A 1 105 ? 10.573 -7.904 -5.115 1.00 93.25 105 MET A C 1
ATOM 705 O O . MET A 1 105 ? 11.553 -7.450 -5.704 1.00 93.25 105 MET A O 1
ATOM 709 N N . LYS A 1 106 ? 10.527 -8.024 -3.774 1.00 92.25 106 LYS A N 1
ATOM 710 C CA . LYS A 1 106 ? 11.564 -7.571 -2.817 1.00 92.25 106 LYS A CA 1
ATOM 711 C C . LYS A 1 106 ? 11.730 -6.049 -2.728 1.00 92.25 106 LYS A C 1
ATOM 713 O O . LYS A 1 106 ? 12.782 -5.574 -2.306 1.00 92.25 106 LYS A O 1
ATOM 718 N N . MET A 1 107 ? 10.715 -5.301 -3.146 1.00 94.25 107 MET A N 1
ATOM 719 C CA . MET A 1 107 ? 10.658 -3.847 -3.042 1.00 94.25 107 MET A CA 1
ATOM 720 C C . MET A 1 107 ? 9.426 -3.440 -2.241 1.00 94.25 107 MET A C 1
ATOM 722 O O . MET A 1 107 ? 8.385 -4.089 -2.335 1.00 94.25 107 MET A O 1
ATOM 726 N N . GLU A 1 108 ? 9.567 -2.381 -1.448 1.00 94.31 108 GLU A N 1
ATOM 727 C CA . GLU A 1 108 ? 8.475 -1.779 -0.681 1.00 94.31 108 GLU A CA 1
ATOM 728 C C . GLU A 1 108 ? 7.733 -0.745 -1.543 1.00 94.31 108 GLU A C 1
ATOM 730 O O . GLU A 1 108 ? 8.353 0.044 -2.261 1.00 94.31 108 GLU A O 1
ATOM 735 N N . ASN A 1 109 ? 6.403 -0.750 -1.466 1.00 93.12 109 ASN A N 1
ATOM 736 C CA . ASN A 1 109 ? 5.500 0.119 -2.211 1.00 93.12 109 ASN A CA 1
ATOM 737 C C . ASN A 1 109 ? 4.477 0.772 -1.274 1.00 93.12 109 ASN A C 1
ATOM 739 O O . ASN A 1 109 ? 3.936 0.106 -0.388 1.00 93.12 109 ASN A O 1
ATOM 743 N N . GLU A 1 110 ? 4.213 2.056 -1.519 1.00 91.38 110 GLU A N 1
ATOM 744 C CA . GLU A 1 110 ? 3.254 2.917 -0.803 1.00 91.38 110 GLU A CA 1
ATOM 745 C C . GLU A 1 110 ? 1.949 3.108 -1.590 1.00 91.38 110 GLU A C 1
ATOM 747 O O . GLU A 1 110 ? 2.015 3.157 -2.844 1.00 91.38 110 GLU A O 1
#

pLDDT: mean 71.14, std 19.11, range [33.66, 96.06]